Protein AF-A0A1X0RIR2-F1 (afdb_monomer)

Organism: NCBI:txid86635

Mean predicted aligned error: 17.3 Å

Structure (mmCIF, N/CA/C/O backbone):
data_AF-A0A1X0RIR2-F1
#
_entry.id   AF-A0A1X0RIR2-F1
#
loop_
_atom_site.group_PDB
_atom_site.id
_atom_site.type_symbol
_atom_site.label_atom_id
_atom_site.label_alt_id
_atom_site.label_comp_id
_atom_site.label_asym_id
_atom_site.label_entity_id
_atom_site.label_seq_id
_atom_site.pdbx_PDB_ins_code
_atom_site.Cartn_x
_atom_site.Cartn_y
_atom_site.Cartn_z
_atom_site.occupancy
_atom_site.B_iso_or_equiv
_atom_site.auth_seq_id
_atom_site.auth_comp_id
_atom_site.auth_asym_id
_atom_site.auth_atom_id
_atom_site.pdbx_PDB_model_num
ATOM 1 N N . MET A 1 1 ? -48.135 28.903 -38.550 1.00 43.28 1 MET A N 1
ATOM 2 C CA . MET A 1 1 ? -47.405 27.807 -39.222 1.00 43.28 1 MET A CA 1
ATOM 3 C C . MET A 1 1 ? -46.159 27.513 -38.396 1.00 43.28 1 MET A C 1
ATOM 5 O O . MET A 1 1 ? -45.192 28.245 -38.473 1.00 43.28 1 MET A O 1
ATOM 9 N N . SER A 1 2 ? -46.306 26.787 -37.288 1.00 45.97 2 SER A N 1
ATOM 10 C CA . SER A 1 2 ? -46.373 25.315 -37.183 1.00 45.97 2 SER A CA 1
ATOM 11 C C . SER A 1 2 ? -44.983 24.673 -37.174 1.00 45.97 2 SER A C 1
ATOM 13 O O . SER A 1 2 ? -44.488 24.213 -38.194 1.00 45.97 2 SER A O 1
ATOM 15 N N . ASN A 1 3 ? -44.392 24.670 -35.974 1.00 43.69 3 ASN A N 1
ATOM 16 C CA . ASN A 1 3 ? -43.615 23.586 -35.364 1.00 43.69 3 ASN A CA 1
ATOM 17 C C . ASN A 1 3 ? -43.208 22.433 -36.301 1.00 43.69 3 ASN A C 1
ATOM 19 O O . ASN A 1 3 ? -43.816 21.369 -36.269 1.00 43.69 3 ASN A O 1
ATOM 23 N N . LEU A 1 4 ? -42.152 22.625 -37.084 1.00 51.16 4 LEU A N 1
ATOM 24 C CA . LEU A 1 4 ? -41.477 21.577 -37.850 1.00 51.16 4 LEU A CA 1
ATOM 25 C C . LEU A 1 4 ? -40.032 22.067 -38.018 1.00 51.16 4 LEU A C 1
ATOM 27 O O . LEU A 1 4 ? -39.709 22.796 -38.942 1.00 51.16 4 LEU A O 1
ATOM 31 N N . THR A 1 5 ? -39.182 21.971 -37.001 1.00 48.22 5 THR A N 1
ATOM 32 C CA . THR A 1 5 ? -38.174 20.901 -36.954 1.00 48.22 5 THR A CA 1
ATOM 33 C C . THR A 1 5 ? -37.739 20.699 -35.495 1.00 48.22 5 THR A C 1
ATOM 35 O O . THR A 1 5 ? -36.584 20.836 -35.116 1.00 48.22 5 THR A O 1
ATOM 38 N N . LYS A 1 6 ? -38.715 20.390 -34.630 1.00 51.78 6 LYS A N 1
ATOM 39 C CA . LYS A 1 6 ? -38.492 19.597 -33.412 1.00 51.78 6 LYS A CA 1
ATOM 40 C C . LYS A 1 6 ? -38.624 18.130 -33.797 1.00 51.78 6 LYS A C 1
ATOM 42 O O . LYS A 1 6 ? -39.680 17.540 -33.600 1.00 51.78 6 LYS A O 1
ATOM 47 N N . ARG A 1 7 ? -37.601 17.579 -34.443 1.00 51.28 7 ARG A N 1
ATOM 48 C CA . ARG A 1 7 ? -37.426 16.147 -34.723 1.00 51.28 7 ARG A CA 1
ATOM 49 C C . ARG A 1 7 ? -36.125 15.996 -35.491 1.00 51.28 7 ARG A C 1
ATOM 51 O O . ARG A 1 7 ? -35.894 16.795 -36.384 1.00 51.28 7 ARG A O 1
ATOM 58 N N . ILE A 1 8 ? -35.363 14.946 -35.176 1.00 48.59 8 ILE A N 1
ATOM 59 C CA . ILE A 1 8 ? -33.993 14.676 -35.648 1.00 48.59 8 ILE A CA 1
ATOM 60 C C . ILE A 1 8 ? -33.020 15.497 -34.777 1.00 48.59 8 ILE A C 1
ATOM 62 O O . ILE A 1 8 ? -32.788 16.663 -35.032 1.00 48.59 8 ILE A O 1
ATOM 66 N N . ILE A 1 9 ? -32.517 15.040 -33.628 1.00 44.97 9 ILE A N 1
ATOM 67 C CA . ILE A 1 9 ? -31.778 13.801 -33.374 1.00 44.97 9 ILE A CA 1
ATOM 68 C C . ILE A 1 9 ? -32.153 13.313 -31.961 1.00 44.97 9 ILE A C 1
ATOM 70 O O . ILE A 1 9 ? -31.561 13.694 -30.958 1.00 44.97 9 ILE A O 1
ATOM 74 N N . SER A 1 10 ? -33.178 12.466 -31.875 1.00 49.06 10 SER A N 1
ATOM 75 C CA . SER A 1 10 ? -33.371 11.551 -30.749 1.00 49.06 10 SER A CA 1
ATOM 76 C C . SER A 1 10 ? -32.871 10.179 -31.194 1.00 49.06 10 SER A C 1
ATOM 78 O O . SER A 1 10 ? -33.656 9.279 -31.489 1.00 49.06 10 SER A O 1
ATOM 80 N N . SER A 1 11 ? -31.557 10.025 -31.313 1.00 46.47 11 SER A N 1
ATOM 81 C CA . SER A 1 11 ? -30.937 8.725 -31.550 1.00 46.47 11 SER A CA 1
ATOM 82 C C . SER A 1 11 ? -30.136 8.333 -30.318 1.00 46.47 11 SER A C 1
ATOM 84 O O . SER A 1 11 ? -28.945 8.591 -30.218 1.00 46.47 11 SER A O 1
ATOM 86 N N . GLN A 1 12 ? -30.852 7.730 -29.368 1.00 46.06 12 GLN A N 1
ATOM 87 C CA . GLN A 1 12 ? -30.409 6.504 -28.710 1.00 46.06 12 GLN A CA 1
ATOM 88 C C . GLN A 1 12 ? -28.947 6.528 -28.233 1.00 46.06 12 GLN A C 1
ATOM 90 O O . GLN A 1 12 ? -28.094 5.839 -28.791 1.00 46.06 12 GLN A O 1
ATOM 95 N N . ILE A 1 13 ? -28.673 7.238 -27.134 1.00 38.69 13 ILE A N 1
ATOM 96 C CA . ILE A 1 13 ? -27.584 6.822 -26.244 1.00 38.69 13 ILE A CA 1
ATOM 97 C C . ILE A 1 13 ? -28.027 5.467 -25.692 1.00 38.69 13 ILE A C 1
ATOM 99 O O . ILE A 1 13 ? -28.752 5.381 -24.698 1.00 38.69 13 ILE A O 1
ATOM 103 N N . LYS A 1 14 ? -27.660 4.396 -26.401 1.00 38.72 14 LYS A N 1
ATOM 104 C CA . LYS A 1 14 ? -27.695 3.046 -25.860 1.00 38.72 14 LYS A CA 1
ATOM 105 C C . LYS A 1 14 ? -26.784 3.089 -24.643 1.00 38.72 14 LYS A C 1
ATOM 107 O O . LYS A 1 14 ? -25.566 3.120 -24.777 1.00 38.72 14 LYS A O 1
ATOM 112 N N . ARG A 1 15 ? -27.382 3.149 -23.453 1.00 36.16 15 ARG A N 1
ATOM 113 C CA . ARG A 1 15 ? -26.698 2.748 -22.229 1.00 36.16 15 ARG A CA 1
ATOM 114 C C . ARG A 1 15 ? -26.225 1.327 -22.490 1.00 36.16 15 ARG A C 1
ATOM 116 O O . ARG A 1 15 ? -27.045 0.418 -22.588 1.00 36.16 15 ARG A O 1
ATOM 123 N N . THR A 1 16 ? -24.928 1.162 -22.696 1.00 35.91 16 THR A N 1
ATOM 124 C CA . THR A 1 16 ? -24.300 -0.148 -22.766 1.00 35.91 16 THR A CA 1
ATOM 125 C C . THR A 1 16 ? -24.423 -0.738 -21.374 1.00 35.91 16 THR A C 1
ATOM 127 O O . THR A 1 16 ? -23.650 -0.434 -20.470 1.00 35.91 16 THR A O 1
ATOM 130 N N . SER A 1 17 ? -25.490 -1.501 -21.170 1.00 39.66 17 SER A N 1
ATOM 131 C CA . SER A 1 17 ? -25.662 -2.357 -20.014 1.00 39.66 17 SER A CA 1
ATOM 132 C C . SER A 1 17 ? -24.493 -3.331 -20.034 1.00 39.66 17 SER A C 1
ATOM 134 O O . SER A 1 17 ? -24.449 -4.220 -20.887 1.00 39.66 17 SER A O 1
ATOM 136 N N . TYR A 1 18 ? -23.535 -3.170 -19.124 1.00 41.94 18 TYR A N 1
ATOM 137 C CA . TYR A 1 18 ? -22.626 -4.259 -18.800 1.00 41.94 18 TYR A CA 1
ATOM 138 C C . TYR A 1 18 ? -23.491 -5.378 -18.232 1.00 41.94 18 TYR A C 1
ATOM 140 O O . TYR A 1 18 ? -23.898 -5.369 -17.072 1.00 41.94 18 TYR A O 1
ATOM 148 N N . THR A 1 19 ? -23.872 -6.292 -19.115 1.00 41.28 19 THR A N 1
ATOM 149 C CA . THR A 1 19 ? -24.591 -7.500 -18.754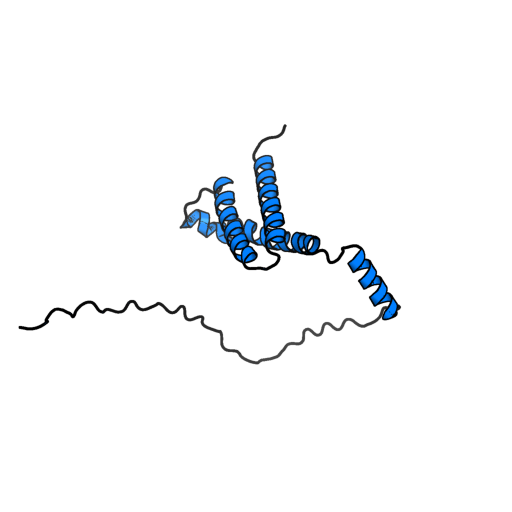 1.00 41.28 19 THR A CA 1
ATOM 150 C C . THR A 1 19 ? -23.556 -8.371 -18.068 1.00 41.28 19 THR A C 1
ATOM 152 O O . THR A 1 19 ? -22.740 -9.008 -18.728 1.00 41.28 19 THR A O 1
ATOM 155 N N . PHE A 1 20 ? -23.532 -8.324 -16.737 1.00 50.09 20 PHE A N 1
ATOM 156 C CA . PHE A 1 20 ? -22.827 -9.303 -15.925 1.00 50.09 20 PHE A CA 1
ATOM 157 C C . PHE A 1 20 ? -23.448 -10.664 -16.241 1.00 50.09 20 PHE A C 1
ATOM 159 O O . PHE A 1 20 ? -24.536 -10.997 -15.768 1.00 50.09 20 PHE A O 1
ATOM 166 N N . LEU A 1 21 ? -22.798 -11.409 -17.133 1.00 52.19 21 LEU A N 1
ATOM 167 C CA . LEU A 1 21 ? -23.133 -12.792 -17.414 1.00 52.19 21 LEU A CA 1
ATOM 168 C C . LEU A 1 21 ? -22.863 -13.575 -16.129 1.00 52.19 21 LEU A C 1
ATOM 170 O O . LEU A 1 21 ? -21.723 -13.918 -15.831 1.00 52.19 21 LEU A O 1
ATOM 174 N N . GLN A 1 22 ? -23.910 -13.832 -15.348 1.00 54.75 22 GLN A N 1
ATOM 175 C CA . GLN A 1 22 ? -23.851 -14.856 -14.315 1.00 54.75 22 GLN A CA 1
ATOM 176 C C . GLN A 1 22 ? -23.695 -16.211 -15.018 1.00 54.75 22 GLN A C 1
ATOM 178 O O . GLN A 1 22 ? -24.574 -16.572 -15.811 1.00 54.75 22 GLN A O 1
ATOM 183 N N . PRO A 1 23 ? -22.633 -16.994 -14.762 1.00 49.25 23 PRO A N 1
ATOM 184 C CA . PRO A 1 23 ? -22.647 -18.388 -15.157 1.00 49.25 23 PRO A CA 1
ATOM 185 C C . PRO A 1 23 ? -23.735 -19.109 -14.353 1.00 49.25 23 PRO A C 1
ATOM 187 O O . PRO A 1 23 ? -23.761 -19.110 -13.123 1.00 49.25 23 PRO A O 1
ATOM 190 N N . ARG A 1 24 ? -24.671 -19.685 -15.107 1.00 42.44 24 ARG A N 1
ATOM 191 C CA . ARG A 1 24 ? -25.767 -20.543 -14.664 1.00 42.44 24 ARG A CA 1
ATOM 192 C C . ARG A 1 24 ? -25.244 -21.645 -13.736 1.00 42.44 24 ARG A C 1
ATOM 194 O O . ARG A 1 24 ? -24.383 -22.432 -14.114 1.00 42.44 24 ARG A O 1
ATOM 201 N N . ILE A 1 25 ? -25.837 -21.703 -12.547 1.00 54.09 25 ILE A N 1
ATOM 202 C CA . ILE A 1 25 ? -25.687 -22.761 -11.548 1.00 54.09 25 ILE A CA 1
ATOM 203 C C . ILE A 1 25 ? -26.016 -24.116 -12.193 1.00 54.09 25 ILE A C 1
ATOM 205 O O . ILE A 1 25 ? -27.123 -24.312 -12.698 1.00 54.09 25 ILE A O 1
ATOM 209 N N . VAL A 1 26 ? -25.066 -25.051 -12.139 1.00 58.78 26 VAL A N 1
ATOM 210 C CA . VAL A 1 26 ? -25.302 -26.488 -12.334 1.00 58.78 26 VAL A CA 1
ATOM 211 C C . VAL A 1 26 ? -25.053 -27.155 -10.976 1.00 58.78 26 VAL A C 1
ATOM 213 O O . VAL A 1 26 ? -23.948 -27.026 -10.447 1.00 58.78 26 VAL A O 1
ATOM 216 N N . PRO A 1 27 ? -26.042 -27.831 -10.364 1.00 54.72 27 PRO A N 1
ATOM 217 C CA . PRO A 1 27 ? -25.837 -28.550 -9.120 1.00 54.72 27 PRO A CA 1
ATOM 218 C C . PRO A 1 27 ? -25.288 -29.932 -9.471 1.00 54.72 27 PRO A C 1
ATOM 220 O O . PRO A 1 27 ? -26.025 -30.816 -9.895 1.00 54.72 27 PRO A O 1
ATOM 223 N N . ALA A 1 28 ? -23.982 -30.124 -9.333 1.00 49.62 28 ALA A N 1
ATOM 224 C CA . ALA A 1 28 ? -23.387 -31.444 -9.465 1.00 49.62 28 ALA A CA 1
ATOM 225 C C . ALA A 1 28 ? -22.264 -31.594 -8.447 1.00 49.62 28 ALA A C 1
ATOM 227 O O . ALA A 1 28 ? -21.158 -31.089 -8.617 1.00 49.62 28 ALA A O 1
ATOM 228 N N . THR A 1 29 ? -22.610 -32.311 -7.380 1.00 51.69 29 THR A N 1
ATOM 229 C CA . THR A 1 29 ? -21.712 -32.894 -6.386 1.00 51.69 29 THR A CA 1
ATOM 230 C C . THR A 1 29 ? -20.836 -31.886 -5.653 1.00 51.69 29 THR A C 1
ATOM 232 O O . THR A 1 29 ? -19.701 -31.604 -6.027 1.00 51.69 29 THR A O 1
ATOM 235 N N . LEU A 1 30 ? -21.368 -31.431 -4.517 1.00 50.12 30 LEU A N 1
ATOM 236 C CA . LEU A 1 30 ? -20.594 -31.144 -3.317 1.00 50.12 30 LEU A CA 1
ATOM 237 C C . LEU A 1 30 ? -19.655 -32.338 -3.072 1.00 50.12 30 LEU A C 1
ATOM 239 O O . LEU A 1 30 ? -20.011 -33.297 -2.388 1.00 50.12 30 LEU A O 1
ATOM 243 N N . ARG A 1 31 ? -18.475 -32.324 -3.696 1.00 43.91 31 ARG A N 1
ATOM 244 C CA . ARG A 1 31 ? -17.386 -33.232 -3.361 1.00 43.91 31 ARG A CA 1
ATOM 245 C C . ARG A 1 31 ? -16.866 -32.726 -2.027 1.00 43.91 31 ARG A C 1
ATOM 247 O O . ARG A 1 31 ? -15.987 -31.872 -1.970 1.00 43.91 31 ARG A O 1
ATOM 254 N N . LEU A 1 32 ? -17.543 -33.183 -0.975 1.00 42.81 32 LEU A N 1
ATOM 255 C CA . LEU A 1 32 ? -17.103 -33.114 0.405 1.00 42.81 32 LEU A CA 1
ATOM 256 C C . LEU A 1 32 ? -15.598 -33.364 0.413 1.00 42.81 32 LEU A C 1
ATOM 258 O O . LEU A 1 32 ? -15.134 -34.457 0.092 1.00 42.81 32 LEU A O 1
ATOM 262 N N . TYR A 1 33 ? -14.838 -32.323 0.733 1.00 35.19 33 TYR A N 1
ATOM 263 C CA . TYR A 1 33 ? -13.461 -32.466 1.162 1.00 35.19 33 TYR A CA 1
ATOM 264 C C . TYR A 1 33 ? -13.531 -33.012 2.589 1.00 35.19 33 TYR A C 1
ATOM 266 O O . TYR A 1 33 ? -13.373 -32.296 3.573 1.00 35.19 33 TYR A O 1
ATOM 274 N N . SER A 1 34 ? -13.890 -34.289 2.694 1.00 45.81 34 SER A N 1
ATOM 275 C CA . SER A 1 34 ? -13.687 -35.105 3.877 1.00 45.81 34 SER A CA 1
ATOM 276 C C . SER A 1 34 ? -12.189 -35.365 3.986 1.00 45.81 34 SER A C 1
ATOM 278 O O . SER A 1 34 ? -11.675 -36.388 3.549 1.00 45.81 34 SER A O 1
ATOM 280 N N . THR A 1 35 ? -11.468 -34.403 4.555 1.00 40.47 35 THR A N 1
ATOM 281 C CA . THR A 1 35 ? -10.286 -34.731 5.347 1.00 40.47 35 THR A CA 1
ATOM 282 C C . THR A 1 35 ? -10.779 -35.093 6.734 1.00 40.47 35 THR A C 1
ATOM 284 O O . THR A 1 35 ? -10.911 -34.233 7.605 1.00 40.47 35 THR A O 1
ATOM 287 N N . GLU A 1 36 ? -11.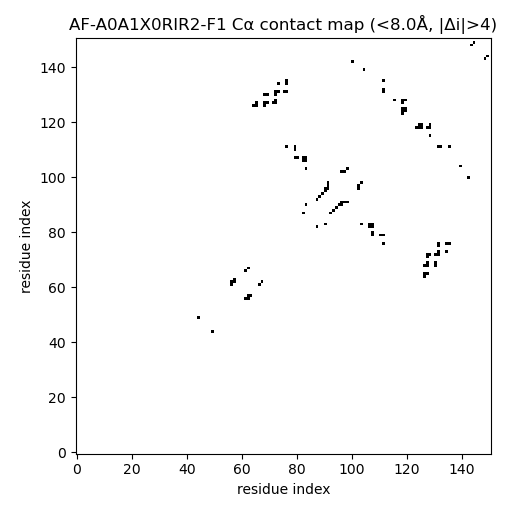085 -36.373 6.916 1.00 47.97 36 GLU A N 1
ATOM 288 C CA . GLU A 1 36 ? -11.029 -36.990 8.232 1.00 47.97 36 GLU A CA 1
ATOM 289 C C . GLU A 1 36 ? -9.589 -36.833 8.736 1.00 47.97 36 GLU A C 1
ATOM 291 O O . GLU A 1 36 ? -8.646 -37.416 8.201 1.00 47.97 36 GLU A O 1
ATOM 296 N N . LYS A 1 37 ? -9.404 -35.970 9.733 1.00 34.12 37 LYS A N 1
ATOM 297 C CA . LYS A 1 37 ? -8.340 -36.141 10.714 1.00 34.12 37 LYS A CA 1
ATOM 298 C C . LYS A 1 37 ? -9.011 -36.265 12.064 1.00 34.12 37 LYS A C 1
ATOM 300 O O . LYS A 1 37 ? -9.726 -35.366 12.503 1.00 34.12 37 LYS A O 1
ATOM 305 N N . GLU A 1 38 ? -8.812 -37.444 12.625 1.00 38.59 38 GLU A N 1
ATOM 306 C CA . GLU A 1 38 ? -9.315 -37.922 13.895 1.00 38.59 38 GLU A CA 1
ATOM 307 C C . GLU A 1 38 ? -9.057 -36.943 15.042 1.00 38.59 38 GLU A C 1
ATOM 309 O O . GLU A 1 38 ? -8.075 -36.198 15.088 1.00 38.59 38 GLU A O 1
ATOM 314 N N . GLN A 1 39 ? -10.009 -36.982 15.964 1.00 38.19 39 GLN A N 1
ATOM 315 C CA . GLN A 1 39 ? -10.018 -36.333 17.260 1.00 38.19 39 GLN A CA 1
ATOM 316 C C . GLN A 1 39 ? -8.816 -36.789 18.103 1.00 38.19 39 GLN A C 1
ATOM 318 O O . GLN A 1 39 ? -8.452 -37.960 18.084 1.00 38.19 39 GLN A O 1
ATOM 323 N N . ASP A 1 40 ? -8.269 -35.878 18.910 1.00 35.75 40 ASP A N 1
ATOM 324 C CA . ASP A 1 40 ? -8.417 -35.914 20.377 1.00 35.75 40 ASP A CA 1
ATOM 325 C C . ASP A 1 40 ? -7.181 -35.338 21.095 1.00 35.75 40 ASP A C 1
ATOM 327 O O . ASP A 1 40 ? -6.136 -35.977 21.187 1.00 35.75 40 ASP A O 1
ATOM 331 N N . GLN A 1 41 ? -7.317 -34.122 21.638 1.00 37.47 41 GLN A N 1
ATOM 332 C CA . GLN A 1 41 ? -6.555 -33.650 22.801 1.00 37.47 41 GLN A CA 1
ATOM 333 C C . GLN A 1 41 ? -7.456 -32.743 23.661 1.00 37.47 41 GLN A C 1
ATOM 335 O O . GLN A 1 41 ? -7.396 -31.519 23.597 1.00 37.47 41 GLN 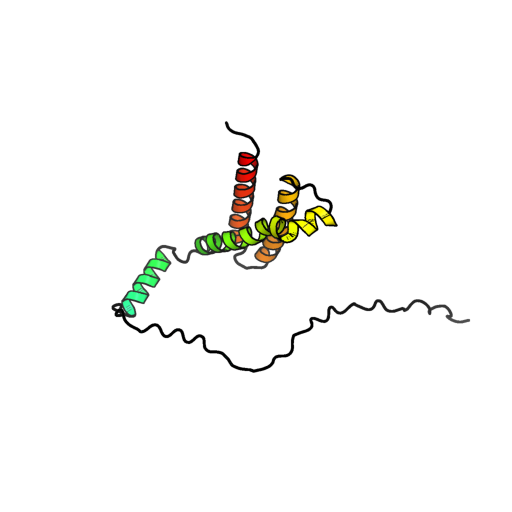A O 1
ATOM 340 N N . GLN A 1 42 ? -8.336 -33.386 24.434 1.00 39.31 42 GLN A N 1
ATOM 341 C CA . GLN A 1 42 ? -8.837 -32.990 25.762 1.00 39.31 42 GLN A CA 1
ATOM 342 C C . GLN A 1 42 ? -9.020 -31.484 26.052 1.00 39.31 42 GLN A C 1
ATOM 344 O O . GLN A 1 42 ? -8.141 -30.775 26.547 1.00 39.31 42 GLN A O 1
ATOM 349 N N . GLU A 1 43 ? -10.258 -31.027 25.879 1.00 61.28 43 GLU A N 1
ATOM 350 C CA . GLU A 1 43 ? -10.745 -29.700 26.249 1.00 61.28 43 GLU A CA 1
ATOM 351 C C . GLU A 1 43 ? -10.881 -29.543 27.784 1.00 61.28 43 GLU A C 1
ATOM 353 O O . GLU A 1 43 ? -11.958 -29.663 28.363 1.00 61.28 43 GLU A O 1
ATOM 358 N N . LYS A 1 44 ? -9.773 -29.255 28.480 1.00 49.22 44 LYS A N 1
ATOM 359 C CA . LYS A 1 44 ? -9.732 -29.035 29.943 1.00 49.22 44 LYS A CA 1
ATOM 360 C C . LYS A 1 44 ? -9.901 -27.560 30.335 1.00 49.22 44 LYS A C 1
ATOM 362 O O . LYS A 1 44 ? -9.129 -27.034 31.133 1.00 49.22 44 LYS A O 1
ATOM 367 N N . TYR A 1 45 ? -10.901 -26.864 29.794 1.00 56.97 45 TYR A N 1
ATOM 368 C CA . TYR A 1 45 ? -11.207 -25.496 30.236 1.00 56.97 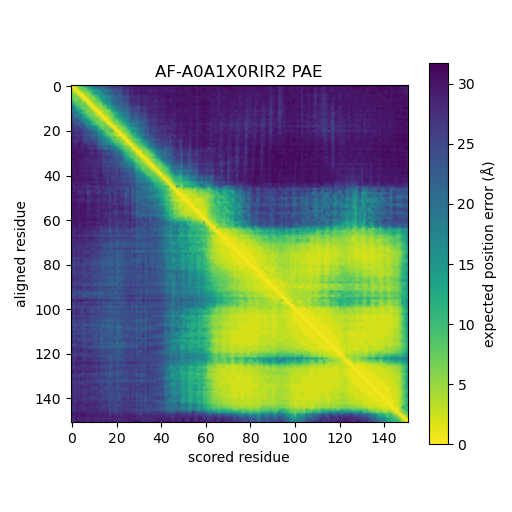45 TYR A CA 1
ATOM 369 C C . TYR A 1 45 ? -12.704 -25.265 30.418 1.00 56.97 45 TYR A C 1
ATOM 371 O O . TYR A 1 45 ? -13.478 -25.238 29.463 1.00 56.97 45 TYR A O 1
ATOM 379 N N . SER A 1 46 ? -13.076 -25.044 31.682 1.00 64.88 46 SER A N 1
ATOM 380 C CA . SER A 1 46 ? -14.433 -24.723 32.120 1.00 64.88 46 SER A CA 1
ATOM 381 C C . SER A 1 46 ? -14.986 -23.494 31.377 1.00 64.88 46 SER A C 1
ATOM 383 O O . SER A 1 46 ? -14.244 -22.525 31.154 1.00 64.88 46 SER A O 1
ATOM 385 N N . PRO A 1 47 ? -16.290 -23.477 31.028 1.00 69.00 47 PRO A N 1
ATOM 386 C CA . PRO A 1 47 ? -16.940 -22.331 30.385 1.00 69.00 47 PRO A CA 1
ATOM 387 C C . PRO A 1 47 ? -16.766 -21.033 31.187 1.00 69.00 47 PRO A C 1
ATOM 389 O O . PRO A 1 47 ? -16.739 -19.942 30.615 1.00 69.00 47 PRO A O 1
ATOM 392 N N . THR A 1 48 ? -16.588 -21.135 32.504 1.00 71.81 48 THR A N 1
ATOM 393 C CA . THR A 1 48 ? -16.349 -19.998 33.398 1.00 71.81 48 THR A CA 1
ATOM 394 C C . THR A 1 48 ? -14.932 -19.447 33.246 1.00 71.81 48 THR A C 1
ATOM 396 O O . THR A 1 48 ? -14.751 -18.236 33.144 1.00 71.81 48 THR A O 1
ATOM 399 N N . THR A 1 49 ? -13.927 -20.320 33.131 1.00 75.12 49 THR A N 1
ATOM 400 C CA . THR A 1 49 ? -12.532 -19.920 32.891 1.00 75.12 49 THR A CA 1
ATOM 401 C C . THR A 1 49 ? -12.384 -19.254 31.527 1.00 75.12 49 THR A C 1
ATOM 403 O O . THR A 1 49 ? -11.734 -18.216 31.431 1.00 75.12 49 THR A O 1
ATOM 406 N N . LYS A 1 50 ? -13.063 -19.764 30.488 1.00 73.62 50 LYS A N 1
ATOM 407 C CA . LYS A 1 50 ? -13.094 -19.119 29.163 1.00 73.62 50 LYS A CA 1
ATOM 408 C C . LYS A 1 50 ? -13.646 -17.692 29.238 1.00 73.62 50 LYS A C 1
ATOM 410 O O . LYS A 1 50 ? -13.065 -16.800 28.631 1.00 73.62 50 LYS A O 1
ATOM 415 N N . LYS A 1 51 ? -14.710 -17.448 30.016 1.00 79.75 51 LYS A N 1
ATOM 416 C CA . LYS A 1 51 ? -15.288 -16.103 30.217 1.00 79.75 51 LYS A CA 1
ATOM 417 C C . LYS A 1 51 ? -14.359 -15.164 30.984 1.00 79.75 51 LYS A C 1
ATOM 419 O O . LYS A 1 51 ? -14.265 -13.996 30.619 1.00 79.75 51 LYS A O 1
ATOM 424 N N . ILE A 1 52 ? -13.658 -15.662 32.004 1.00 81.62 52 ILE A N 1
ATOM 425 C CA . ILE A 1 52 ? -12.682 -14.870 32.768 1.00 81.62 52 ILE A CA 1
ATOM 426 C C . ILE A 1 52 ? -11.492 -14.501 31.882 1.00 81.62 52 ILE A C 1
ATOM 428 O O . ILE A 1 52 ? -11.106 -13.339 31.843 1.00 81.62 52 ILE A O 1
ATOM 432 N N . VAL A 1 53 ? -10.959 -15.454 31.115 1.00 77.31 53 VAL A N 1
ATOM 433 C CA . VAL A 1 53 ? -9.856 -15.205 30.177 1.00 77.31 53 VAL A CA 1
ATOM 434 C C . VAL A 1 53 ? -10.286 -14.243 29.071 1.00 77.31 53 VAL A C 1
ATOM 436 O O . VAL A 1 53 ? -9.546 -13.313 28.774 1.00 77.31 53 VAL A O 1
ATOM 439 N N . TYR A 1 54 ? -11.493 -14.383 28.512 1.00 75.81 54 TYR A N 1
ATOM 440 C CA . TYR A 1 54 ? -12.029 -13.417 27.544 1.00 75.81 54 TYR A CA 1
ATOM 441 C C . TYR A 1 54 ? -12.231 -12.025 28.154 1.00 75.81 54 TYR A C 1
ATOM 443 O O . TYR A 1 54 ? -11.938 -11.020 27.510 1.00 75.81 54 TYR A O 1
ATOM 451 N N . GLY A 1 55 ? -12.723 -11.954 29.394 1.00 80.06 55 GLY A N 1
ATOM 452 C CA . GLY A 1 55 ? -12.900 -10.705 30.132 1.00 80.06 55 GLY A CA 1
ATOM 453 C C . GLY A 1 55 ? -11.569 -10.014 30.416 1.00 80.06 55 GLY A C 1
ATOM 454 O O . GLY A 1 55 ? -11.438 -8.817 30.175 1.00 80.06 55 GLY A O 1
ATOM 455 N N . LEU A 1 56 ? -10.560 -10.779 30.834 1.00 76.56 56 LEU A N 1
ATOM 456 C CA . LEU A 1 56 ? -9.206 -10.293 31.073 1.00 76.56 56 LEU A CA 1
ATOM 457 C C . LEU A 1 56 ? -8.519 -9.887 29.766 1.00 76.56 56 LEU A C 1
ATOM 459 O O . LEU A 1 56 ? -7.934 -8.816 29.705 1.00 76.56 56 LEU A O 1
ATOM 463 N N . ALA A 1 57 ? -8.653 -10.667 28.692 1.00 68.50 57 ALA A N 1
ATOM 464 C CA . ALA A 1 57 ? -8.134 -10.316 27.370 1.00 68.50 57 ALA A CA 1
ATOM 465 C C . ALA A 1 57 ? -8.780 -9.029 26.826 1.00 68.50 57 ALA A C 1
ATOM 467 O O . ALA A 1 57 ? -8.098 -8.187 26.240 1.00 68.50 57 ALA A O 1
ATOM 468 N N . LYS A 1 58 ? -10.084 -8.835 27.065 1.00 67.81 58 LYS A N 1
ATOM 469 C CA . LYS A 1 58 ? -10.801 -7.602 26.719 1.00 67.81 58 LYS A CA 1
ATOM 470 C C . LYS A 1 58 ? -10.332 -6.413 27.560 1.00 67.81 58 LYS A C 1
ATOM 472 O O . LYS A 1 58 ? -10.109 -5.345 26.998 1.00 67.81 58 LYS A O 1
ATOM 477 N N . ALA A 1 59 ? -10.144 -6.600 28.866 1.00 69.62 59 ALA A N 1
ATOM 478 C CA . ALA A 1 59 ? -9.621 -5.573 29.768 1.00 69.62 59 ALA A CA 1
ATOM 479 C C . ALA A 1 59 ? -8.160 -5.202 29.451 1.00 69.62 59 ALA A C 1
ATOM 481 O O . ALA A 1 59 ? -7.791 -4.037 29.532 1.00 69.62 59 ALA A O 1
ATOM 482 N N . MET A 1 60 ? -7.362 -6.174 29.003 1.00 72.31 60 MET A N 1
ATOM 483 C CA . MET A 1 60 ? -5.968 -6.013 28.569 1.00 72.31 60 MET A CA 1
ATOM 484 C C . MET A 1 60 ? -5.829 -5.471 27.134 1.00 72.31 60 MET A C 1
ATOM 486 O O . MET A 1 60 ? -4.718 -5.364 26.625 1.00 72.31 60 MET A O 1
ATOM 490 N N . GLY A 1 61 ? -6.931 -5.133 26.453 1.00 62.50 61 GLY A N 1
ATOM 491 C CA . GLY A 1 61 ? -6.886 -4.445 25.159 1.00 62.50 61 GLY A CA 1
ATOM 492 C C . GLY A 1 61 ? -6.616 -5.330 23.936 1.00 62.50 61 GLY A C 1
ATOM 493 O O . GLY A 1 61 ? -6.401 -4.796 22.849 1.00 62.50 61 GLY A O 1
ATOM 494 N N . TYR A 1 62 ? -6.695 -6.662 24.046 1.00 57.88 62 TYR A N 1
ATOM 495 C CA . TYR A 1 62 ? -6.489 -7.572 22.903 1.00 57.88 62 TYR A CA 1
ATOM 496 C C . TYR A 1 62 ? -7.561 -7.442 21.806 1.00 57.88 62 TYR A C 1
ATOM 498 O O . TYR A 1 62 ? -7.308 -7.794 20.659 1.00 57.88 62 TYR A O 1
ATOM 506 N N . TYR A 1 63 ? -8.735 -6.883 22.127 1.00 56.75 63 TYR A N 1
ATOM 507 C CA . TYR A 1 63 ? -9.765 -6.497 21.149 1.00 56.75 63 TYR A CA 1
ATOM 508 C C . TYR A 1 63 ? -9.780 -4.981 20.899 1.00 56.75 63 TYR A C 1
ATOM 510 O O . TYR A 1 63 ? -10.823 -4.380 20.625 1.00 56.75 63 TYR A O 1
ATOM 518 N N . SER A 1 64 ? -8.630 -4.324 21.059 1.00 65.00 64 SER A N 1
ATOM 519 C CA . SER A 1 64 ? -8.501 -2.920 20.697 1.00 65.00 64 SER A CA 1
ATOM 520 C C . SER A 1 64 ? -8.700 -2.779 19.191 1.00 65.00 64 SER A C 1
ATOM 522 O O . SER A 1 64 ? -8.041 -3.448 18.388 1.00 65.00 64 SER A O 1
ATOM 524 N N . LYS A 1 65 ? -9.606 -1.872 18.809 1.00 66.94 65 LYS A N 1
ATOM 525 C CA . LYS A 1 65 ? -9.885 -1.513 17.412 1.00 66.94 65 LYS A CA 1
ATOM 526 C C . LYS A 1 65 ? -8.599 -1.172 16.649 1.00 66.94 65 LYS A C 1
ATOM 528 O O . LYS A 1 65 ? -8.507 -1.469 15.466 1.00 66.94 65 LYS A O 1
ATOM 533 N N . THR A 1 66 ? -7.590 -0.644 17.343 1.00 67.62 66 THR A N 1
ATOM 534 C CA . THR A 1 66 ? -6.263 -0.333 16.801 1.00 67.62 66 THR A CA 1
ATOM 535 C C . THR A 1 66 ? -5.485 -1.579 16.376 1.00 67.62 66 THR A C 1
ATOM 537 O O . THR A 1 66 ? -4.940 -1.605 15.283 1.00 67.62 66 THR A O 1
ATOM 540 N N . SER A 1 67 ? -5.473 -2.654 17.175 1.00 70.94 67 SER A N 1
ATOM 541 C CA . SER A 1 67 ? -4.719 -3.874 16.828 1.00 70.94 67 SER A CA 1
ATOM 542 C C . SER A 1 67 ? -5.317 -4.596 15.617 1.00 70.94 67 SER A C 1
ATOM 544 O O . SER A 1 67 ? -4.596 -5.086 14.747 1.00 70.94 67 SER A O 1
ATOM 546 N N . THR A 1 68 ? -6.650 -4.605 15.525 1.00 78.88 68 THR A N 1
ATOM 547 C CA . THR A 1 68 ? -7.346 -5.132 14.342 1.00 78.88 68 THR A CA 1
ATOM 548 C C . THR A 1 68 ? -7.086 -4.248 13.124 1.00 78.88 68 THR A C 1
ATOM 550 O O . THR A 1 68 ? -6.807 -4.772 12.047 1.00 78.88 68 THR A O 1
ATOM 553 N N . ALA A 1 69 ? -7.091 -2.924 13.307 1.00 79.62 69 ALA A N 1
ATOM 554 C CA . ALA A 1 69 ? -6.789 -1.979 12.241 1.00 79.62 69 ALA A CA 1
ATOM 555 C C . ALA A 1 69 ? -5.374 -2.143 11.684 1.00 79.62 69 ALA A C 1
ATOM 557 O O . ALA A 1 69 ? -5.235 -2.161 10.470 1.00 79.62 69 ALA A O 1
ATOM 558 N N . ILE A 1 70 ? -4.366 -2.368 12.532 1.00 81.38 70 ILE A N 1
ATOM 559 C CA . ILE A 1 70 ? -2.978 -2.620 12.106 1.00 81.38 70 ILE A CA 1
ATOM 560 C C . ILE A 1 70 ? -2.875 -3.874 11.225 1.00 81.38 70 ILE A C 1
ATOM 562 O O . ILE A 1 70 ? -2.194 -3.882 10.201 1.00 81.38 70 ILE A O 1
ATOM 566 N N . ARG A 1 71 ? -3.541 -4.971 11.612 1.00 84.94 71 ARG A N 1
ATOM 567 C CA . ARG A 1 71 ? -3.493 -6.217 10.826 1.00 84.94 71 ARG A CA 1
ATOM 568 C C . ARG A 1 71 ? -4.216 -6.065 9.493 1.00 84.94 71 ARG A C 1
ATOM 570 O O . ARG A 1 71 ? -3.679 -6.458 8.463 1.00 84.94 71 ARG A O 1
ATOM 577 N N . ALA A 1 72 ? -5.411 -5.484 9.521 1.00 85.88 72 ALA A N 1
ATOM 578 C CA . ALA A 1 72 ? -6.217 -5.280 8.327 1.00 85.88 72 ALA A CA 1
ATOM 579 C C . ALA A 1 72 ? -5.563 -4.284 7.357 1.00 85.88 72 ALA A C 1
ATOM 581 O O . ALA A 1 72 ? -5.495 -4.562 6.162 1.00 85.88 72 ALA A O 1
ATOM 582 N N . SER A 1 73 ? -5.032 -3.160 7.855 1.00 85.69 73 SER A N 1
ATOM 583 C CA . SER A 1 73 ? -4.369 -2.143 7.028 1.00 85.69 73 SER A CA 1
ATOM 584 C C . SER A 1 73 ? -3.165 -2.716 6.289 1.00 85.69 73 SER A C 1
ATOM 586 O O . SER A 1 73 ? -2.950 -2.370 5.132 1.00 85.69 73 SER A O 1
ATOM 588 N N . ARG A 1 74 ? -2.425 -3.648 6.904 1.00 86.44 74 ARG A N 1
ATOM 589 C CA . ARG A 1 74 ? -1.292 -4.324 6.265 1.00 86.44 74 ARG A CA 1
ATOM 590 C C . ARG A 1 74 ? -1.717 -5.147 5.053 1.00 86.44 74 ARG A C 1
ATOM 592 O O . ARG A 1 74 ? -1.082 -5.041 4.008 1.00 86.44 74 ARG A O 1
ATOM 599 N N . THR A 1 75 ? -2.775 -5.945 5.182 1.00 90.31 75 THR A N 1
ATOM 600 C CA . THR A 1 75 ? -3.309 -6.734 4.063 1.00 90.31 75 THR A CA 1
ATOM 601 C C . THR A 1 75 ? -3.858 -5.822 2.969 1.00 90.31 75 THR A C 1
ATOM 603 O O . THR A 1 75 ? -3.526 -6.004 1.805 1.00 90.31 75 THR A O 1
ATOM 606 N N . LEU A 1 76 ? -4.624 -4.792 3.339 1.00 89.88 76 LEU A N 1
ATOM 607 C CA . LEU A 1 76 ? -5.191 -3.840 2.382 1.00 89.88 76 LEU A CA 1
ATOM 608 C C . LEU A 1 76 ? -4.110 -3.057 1.617 1.00 89.88 76 LEU A C 1
ATOM 610 O O . LEU A 1 76 ? -4.214 -2.869 0.406 1.00 89.88 76 LEU A O 1
ATOM 614 N N . TYR A 1 77 ? -3.063 -2.616 2.316 1.00 92.62 77 TYR A N 1
ATOM 615 C CA . TYR A 1 77 ? -1.935 -1.924 1.705 1.00 92.62 77 TYR A CA 1
ATOM 616 C C . TYR A 1 77 ? -1.145 -2.835 0.762 1.00 92.62 77 TYR A C 1
ATOM 618 O O . TYR A 1 77 ? -0.780 -2.400 -0.327 1.00 92.62 77 TYR A O 1
ATOM 626 N N . ALA A 1 78 ? -0.906 -4.092 1.152 1.00 90.81 78 ALA A N 1
ATOM 627 C CA . ALA A 1 78 ? -0.186 -5.051 0.317 1.00 90.81 78 ALA A CA 1
ATOM 628 C C . ALA A 1 78 ? -0.873 -5.233 -1.044 1.00 90.81 78 ALA A C 1
ATOM 630 O O . ALA A 1 78 ? -0.211 -5.164 -2.075 1.00 90.81 78 ALA A O 1
ATOM 631 N N . GLU A 1 79 ? -2.203 -5.357 -1.058 1.00 91.00 79 GLU A N 1
ATOM 632 C CA . GLU A 1 79 ? -2.965 -5.425 -2.308 1.00 91.00 79 GLU A CA 1
ATOM 633 C C . GLU A 1 79 ? -2.800 -4.166 -3.163 1.00 91.00 79 GLU A C 1
ATOM 635 O O . GLU A 1 79 ? -2.667 -4.276 -4.379 1.00 91.00 79 GLU A O 1
ATOM 640 N N . CYS A 1 80 ? -2.761 -2.978 -2.548 1.00 90.12 80 CYS A N 1
ATOM 641 C CA . CYS A 1 80 ? -2.557 -1.710 -3.257 1.00 90.12 80 CYS A CA 1
ATOM 642 C C . CYS A 1 80 ? -1.147 -1.602 -3.859 1.00 90.12 80 CYS A C 1
ATOM 644 O O . CYS A 1 80 ? -1.004 -1.206 -5.014 1.00 90.12 80 CYS A O 1
ATOM 646 N N . ALA A 1 81 ? -0.114 -1.968 -3.096 1.00 89.12 81 ALA A N 1
ATOM 647 C CA . ALA A 1 81 ? 1.279 -1.920 -3.541 1.00 89.12 81 ALA A CA 1
ATOM 648 C C . ALA A 1 81 ? 1.570 -2.939 -4.657 1.00 89.12 81 ALA A C 1
ATOM 650 O O . ALA A 1 81 ? 2.363 -2.660 -5.558 1.00 89.12 81 ALA A O 1
ATOM 651 N N . ASN A 1 82 ? 0.889 -4.089 -4.636 1.00 90.31 82 ASN A N 1
ATOM 652 C CA . ASN A 1 82 ? 1.016 -5.127 -5.657 1.00 90.31 82 ASN A CA 1
ATOM 653 C C . ASN A 1 82 ? 0.377 -4.740 -7.001 1.00 90.31 82 ASN A C 1
ATOM 655 O O . ASN A 1 82 ? 0.718 -5.346 -8.013 1.00 90.31 82 ASN A O 1
ATOM 659 N N . GLN A 1 83 ? -0.518 -3.742 -7.059 1.00 89.12 83 GLN A N 1
ATOM 660 C CA . GLN A 1 83 ? -1.236 -3.406 -8.301 1.00 89.12 83 GLN A CA 1
ATOM 661 C C . GLN A 1 83 ? -0.308 -3.013 -9.448 1.00 89.12 83 GLN A C 1
ATOM 663 O O . GLN A 1 83 ? -0.578 -3.374 -10.593 1.00 89.12 83 GLN A O 1
ATOM 668 N N . MET A 1 84 ? 0.784 -2.303 -9.143 1.00 86.50 84 MET A N 1
ATOM 669 C CA . MET A 1 84 ? 1.765 -1.908 -10.153 1.00 86.50 84 MET A CA 1
ATOM 670 C C . MET A 1 84 ? 2.483 -3.124 -10.750 1.00 86.50 84 MET A C 1
ATOM 672 O O . MET A 1 84 ? 2.664 -3.182 -11.960 1.00 86.50 84 MET A O 1
ATOM 676 N N . GLU A 1 85 ? 2.850 -4.107 -9.924 1.00 87.00 85 GLU A N 1
ATOM 677 C CA . GLU A 1 85 ? 3.548 -5.316 -10.382 1.00 87.00 85 GLU A CA 1
ATOM 678 C C . GLU A 1 85 ? 2.599 -6.277 -11.109 1.00 87.00 85 GLU A C 1
ATOM 680 O O . GLU A 1 85 ? 2.941 -6.819 -12.158 1.00 87.00 85 GLU A O 1
ATOM 685 N N . LEU A 1 86 ? 1.375 -6.450 -10.598 1.00 89.12 86 LEU A N 1
ATOM 686 C CA . LEU A 1 86 ? 0.364 -7.330 -11.192 1.00 89.12 86 LEU A CA 1
ATOM 687 C C . LEU A 1 86 ? -0.095 -6.845 -12.570 1.00 89.12 86 LEU A C 1
ATOM 689 O O . LEU A 1 86 ? -0.291 -7.653 -13.474 1.00 89.12 86 LEU A O 1
ATOM 693 N N . ASN A 1 87 ? -0.254 -5.531 -12.737 1.00 88.81 87 ASN A N 1
ATOM 694 C CA . ASN A 1 87 ? -0.727 -4.922 -13.981 1.00 88.81 87 ASN A CA 1
ATOM 695 C C . ASN A 1 87 ? 0.380 -4.128 -14.686 1.00 88.81 87 ASN A C 1
ATOM 697 O O . ASN A 1 87 ? 0.103 -3.151 -15.387 1.00 88.81 87 ASN A O 1
ATOM 701 N N . LYS A 1 88 ? 1.642 -4.541 -14.518 1.00 87.19 88 LYS A N 1
ATOM 702 C CA . LYS A 1 88 ? 2.806 -3.842 -15.074 1.00 87.19 88 LYS A CA 1
ATOM 703 C C . LYS A 1 88 ? 2.702 -3.645 -16.582 1.00 87.19 88 LYS A C 1
ATOM 705 O O . LYS A 1 88 ? 2.988 -2.561 -17.078 1.00 87.19 88 LYS A O 1
ATOM 710 N N . ASP A 1 89 ? 2.227 -4.662 -17.299 1.00 87.81 89 ASP A N 1
ATOM 711 C CA . ASP A 1 89 ? 2.010 -4.585 -18.744 1.00 87.81 89 ASP A CA 1
ATOM 712 C C . ASP A 1 89 ? 1.027 -3.473 -19.125 1.00 87.81 89 ASP A C 1
ATOM 714 O O . ASP A 1 89 ? 1.293 -2.722 -20.057 1.00 87.81 89 ASP A O 1
ATOM 718 N N . PHE A 1 90 ? -0.067 -3.311 -18.380 1.00 89.81 90 PHE A N 1
ATOM 719 C CA . PHE A 1 90 ? -1.043 -2.252 -18.629 1.00 89.81 90 PHE A CA 1
ATOM 720 C C . PHE A 1 90 ? -0.434 -0.868 -18.374 1.00 89.81 90 PHE A C 1
ATOM 722 O O . PHE A 1 90 ? -0.496 0.012 -19.231 1.00 89.81 90 PHE A O 1
ATOM 729 N N . TYR A 1 91 ? 0.215 -0.671 -17.227 1.00 87.81 91 TYR A N 1
ATOM 730 C CA . TYR A 1 91 ? 0.762 0.642 -16.884 1.00 87.81 91 TYR A CA 1
ATOM 731 C C . TYR A 1 91 ? 1.954 1.036 -17.767 1.00 87.81 91 TYR A C 1
ATOM 733 O O . TYR A 1 91 ? 2.038 2.180 -18.213 1.00 87.81 91 TYR A O 1
ATOM 741 N N . VAL A 1 92 ? 2.855 0.100 -18.067 1.00 87.00 92 VAL A N 1
ATOM 742 C CA . VAL A 1 92 ? 4.070 0.387 -18.840 1.00 87.00 92 VAL A CA 1
ATOM 743 C C . VAL A 1 92 ? 3.789 0.429 -20.344 1.00 87.00 92 VAL A C 1
ATOM 745 O O . VAL A 1 92 ? 4.293 1.325 -21.015 1.00 87.00 92 VAL A O 1
ATOM 748 N N . LYS A 1 93 ? 2.982 -0.492 -20.895 1.00 86.69 93 LYS A N 1
ATOM 749 C CA . LYS A 1 93 ? 2.744 -0.563 -22.351 1.00 86.69 93 LYS A CA 1
ATOM 750 C C . LYS A 1 93 ? 1.567 0.296 -22.806 1.00 86.69 93 LYS A C 1
ATOM 752 O O . LYS A 1 93 ? 1.715 1.041 -23.766 1.00 86.69 93 LYS A O 1
ATOM 757 N N . GLU A 1 94 ? 0.423 0.221 -22.125 1.00 89.75 94 GLU A N 1
ATOM 758 C CA . GLU A 1 94 ? -0.797 0.927 -22.557 1.00 89.75 94 GLU A CA 1
ATOM 759 C C . GLU A 1 94 ? -0.814 2.381 -22.079 1.00 89.75 94 GLU A C 1
ATOM 761 O O . GLU A 1 94 ? -1.161 3.289 -22.832 1.00 89.75 94 GLU A O 1
ATOM 766 N N . CYS A 1 95 ? -0.416 2.629 -20.827 1.00 86.31 95 CYS A N 1
ATOM 767 C CA . CYS A 1 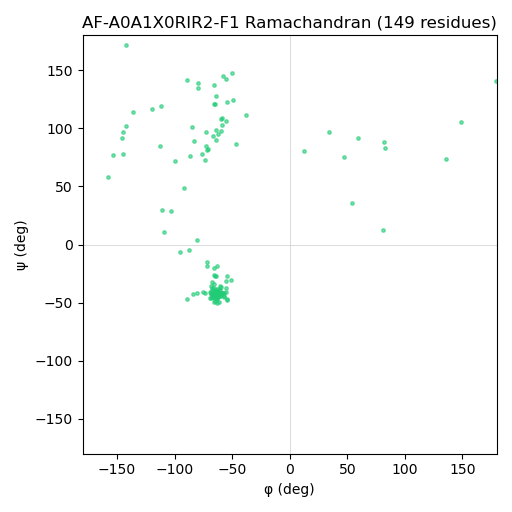95 ? -0.345 3.989 -20.284 1.00 86.31 95 CYS A CA 1
ATOM 768 C C . CYS A 1 95 ? 0.996 4.688 -20.560 1.00 86.31 95 CYS A C 1
ATOM 770 O O . CYS A 1 95 ? 1.127 5.870 -20.245 1.00 86.31 95 CYS A O 1
ATOM 772 N N . ASN A 1 96 ? 1.966 3.985 -21.159 1.00 85.88 96 ASN A N 1
ATOM 773 C CA . ASN A 1 96 ? 3.296 4.501 -21.494 1.00 85.88 96 ASN A CA 1
ATOM 774 C C . ASN A 1 96 ? 4.022 5.124 -20.281 1.00 85.88 96 ASN A C 1
ATOM 776 O O . ASN A 1 96 ? 4.714 6.138 -20.412 1.00 85.88 96 ASN A O 1
ATOM 780 N N . LEU A 1 97 ? 3.829 4.556 -19.080 1.00 87.38 97 LEU A N 1
ATOM 781 C CA . LEU A 1 97 ? 4.536 5.003 -17.879 1.00 87.38 97 LEU A CA 1
ATOM 782 C C . LEU A 1 97 ? 5.958 4.423 -17.855 1.00 87.38 97 LEU A C 1
ATOM 784 O O . LEU A 1 97 ? 6.134 3.221 -18.064 1.00 87.38 97 LEU A O 1
ATOM 788 N N . PRO A 1 98 ? 6.981 5.236 -17.536 1.00 86.44 98 PRO A N 1
ATOM 789 C CA . PRO A 1 98 ? 8.338 4.735 -17.364 1.00 86.44 98 PRO A CA 1
ATOM 790 C C . PRO A 1 98 ? 8.409 3.803 -16.148 1.00 86.44 98 PRO A C 1
ATOM 792 O O . PRO A 1 98 ? 7.864 4.120 -15.097 1.00 86.44 98 PRO A O 1
ATOM 795 N N . ASP A 1 99 ? 9.102 2.673 -16.259 1.00 85.94 99 ASP A N 1
ATOM 796 C CA . ASP A 1 99 ? 9.255 1.707 -15.163 1.00 85.94 99 ASP A CA 1
ATOM 797 C C . ASP A 1 99 ? 10.270 2.215 -14.124 1.00 85.94 99 ASP A C 1
ATOM 799 O O . ASP A 1 99 ? 11.448 1.864 -14.138 1.00 85.94 99 ASP A O 1
ATOM 803 N N . ASN A 1 100 ? 9.832 3.142 -13.273 1.00 88.44 100 ASN A N 1
ATOM 804 C CA . ASN A 1 100 ? 10.642 3.756 -12.227 1.00 88.44 100 ASN A CA 1
ATOM 805 C C . ASN A 1 100 ? 9.824 3.991 -10.944 1.00 88.44 100 ASN A C 1
ATOM 807 O O . ASN A 1 100 ? 8.597 3.856 -10.920 1.00 88.44 100 ASN A O 1
ATOM 811 N N . PHE A 1 101 ? 10.512 4.388 -9.868 1.00 87.19 101 PHE A N 1
ATOM 812 C CA . PHE A 1 101 ? 9.888 4.670 -8.572 1.00 87.19 101 PHE A CA 1
ATOM 813 C C . PHE A 1 101 ? 8.755 5.705 -8.656 1.00 87.19 101 PHE A C 1
ATOM 815 O O . PHE A 1 101 ? 7.743 5.560 -7.978 1.00 87.19 101 PHE A O 1
ATOM 822 N N . GLN A 1 102 ? 8.888 6.729 -9.503 1.00 88.25 102 GLN A N 1
ATOM 823 C CA . GLN A 1 102 ? 7.881 7.781 -9.649 1.00 88.25 102 GLN A CA 1
ATOM 824 C C . GLN A 1 102 ? 6.559 7.234 -10.210 1.00 88.25 102 GLN A C 1
ATOM 826 O O . GLN A 1 102 ? 5.482 7.598 -9.725 1.00 88.25 102 GLN A O 1
ATOM 831 N N . SER A 1 103 ? 6.627 6.341 -11.198 1.00 90.44 103 SER A N 1
ATOM 832 C CA . SER A 1 103 ? 5.450 5.658 -11.743 1.00 90.44 103 SER A CA 1
ATOM 833 C C . SER A 1 103 ? 4.808 4.741 -10.709 1.00 90.44 103 SER A C 1
ATOM 835 O O . SER A 1 103 ? 3.599 4.822 -10.489 1.00 90.44 103 SER A O 1
ATOM 837 N N . TRP A 1 104 ? 5.614 3.939 -10.005 1.00 90.56 104 TRP A N 1
ATOM 838 C CA . TRP A 1 104 ? 5.130 3.095 -8.910 1.00 90.56 104 TRP A CA 1
ATOM 839 C C . TRP A 1 104 ? 4.435 3.915 -7.810 1.00 90.56 104 TRP A C 1
ATOM 841 O O . TRP A 1 104 ? 3.337 3.558 -7.374 1.00 90.56 104 TRP A O 1
ATOM 851 N N . PHE A 1 105 ? 5.031 5.039 -7.399 1.00 91.44 105 PHE A N 1
ATOM 852 C CA . PHE A 1 1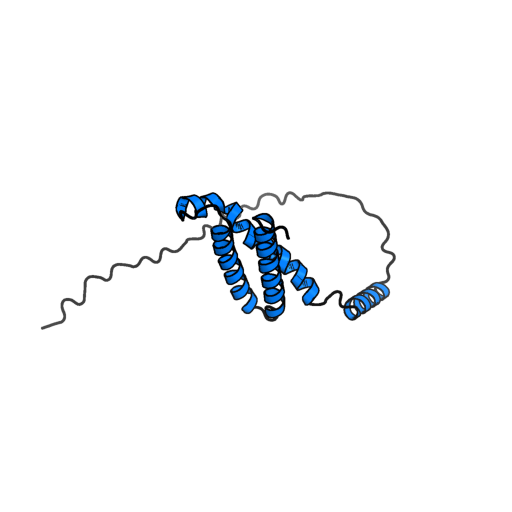05 ? 4.489 5.924 -6.366 1.00 91.44 105 PHE A CA 1
ATOM 853 C C . PHE A 1 105 ? 3.148 6.519 -6.797 1.00 91.44 105 PHE A C 1
ATOM 855 O O . PHE A 1 105 ? 2.185 6.478 -6.035 1.00 91.44 105 PHE A O 1
ATOM 862 N N . SER A 1 106 ? 3.054 6.998 -8.040 1.00 91.56 106 SER A N 1
ATOM 863 C CA . SER A 1 106 ? 1.829 7.597 -8.585 1.00 91.56 106 SER A CA 1
ATOM 864 C C . SER A 1 106 ? 0.677 6.589 -8.648 1.00 91.56 106 SER A C 1
ATOM 866 O O . SER A 1 106 ? -0.440 6.886 -8.217 1.00 91.56 106 SER A O 1
ATOM 868 N N . VAL A 1 107 ? 0.947 5.373 -9.136 1.00 92.06 107 VAL A N 1
ATOM 869 C CA . VAL A 1 107 ? -0.050 4.294 -9.211 1.00 92.06 107 VAL A CA 1
ATOM 870 C C . VAL A 1 107 ? -0.486 3.879 -7.807 1.00 92.06 107 VAL A C 1
ATOM 872 O O . VAL A 1 107 ? -1.684 3.828 -7.520 1.00 92.06 107 VAL A O 1
ATOM 875 N N . THR A 1 108 ? 0.460 3.636 -6.902 1.00 93.06 108 THR A N 1
ATOM 876 C CA . THR A 1 108 ? 0.165 3.207 -5.527 1.00 93.06 108 THR A CA 1
ATOM 877 C C . THR A 1 108 ? -0.605 4.281 -4.755 1.00 93.06 108 THR A C 1
ATOM 879 O O . THR A 1 108 ? -1.575 3.963 -4.068 1.00 93.06 108 THR A O 1
ATOM 882 N N . GLN A 1 109 ? -0.254 5.561 -4.917 1.00 93.75 109 GLN A N 1
ATOM 883 C CA . GLN A 1 109 ? -0.940 6.686 -4.276 1.00 93.75 109 GLN A CA 1
ATOM 884 C C . GLN A 1 109 ? -2.426 6.744 -4.655 1.00 93.75 109 GLN A C 1
ATOM 886 O O . GLN A 1 109 ? -3.268 6.975 -3.785 1.00 93.75 109 GLN A O 1
ATOM 891 N N . ILE A 1 110 ? -2.769 6.514 -5.926 1.00 94.75 110 ILE A N 1
ATOM 892 C CA . ILE A 1 110 ? -4.170 6.493 -6.370 1.00 94.75 110 ILE A CA 1
ATOM 893 C C . ILE A 1 110 ? -4.935 5.327 -5.734 1.00 94.75 110 ILE A C 1
ATOM 895 O O . ILE A 1 110 ? -6.049 5.527 -5.248 1.00 94.75 110 ILE A O 1
ATOM 899 N N . HIS A 1 111 ? -4.338 4.136 -5.655 1.00 93.38 111 HIS A N 1
ATOM 900 C CA . HIS A 1 111 ? -4.958 2.984 -4.989 1.00 93.38 111 HIS A CA 1
ATOM 901 C C . HIS A 1 111 ? -5.179 3.227 -3.495 1.00 93.38 111 HIS A C 1
ATOM 903 O O . HIS A 1 111 ? -6.281 3.007 -2.986 1.00 93.38 111 HIS A O 1
ATOM 909 N N . VAL A 1 112 ? -4.174 3.775 -2.809 1.00 93.38 112 VAL A N 1
ATOM 910 C CA . VAL A 1 112 ? -4.282 4.169 -1.400 1.00 93.38 112 VAL A CA 1
ATOM 911 C C . VAL A 1 112 ? -5.370 5.230 -1.219 1.00 93.38 112 VAL A C 1
ATOM 913 O O . VAL A 1 112 ? -6.173 5.129 -0.294 1.00 93.38 112 VAL A O 1
ATOM 916 N N . TRP A 1 113 ? -5.472 6.213 -2.117 1.00 93.88 113 TRP A N 1
ATOM 917 C CA . TRP A 1 113 ? -6.518 7.235 -2.056 1.00 93.88 113 TRP A CA 1
ATOM 918 C C . TRP A 1 113 ? -7.928 6.666 -2.239 1.00 93.88 113 TRP A C 1
ATOM 920 O O . TRP A 1 113 ? -8.817 6.993 -1.450 1.00 93.88 113 TRP A O 1
ATOM 930 N N . MET A 1 114 ? -8.135 5.774 -3.210 1.00 92.56 114 MET A N 1
ATOM 931 C CA . MET A 1 114 ? -9.425 5.099 -3.401 1.00 92.56 114 MET A CA 1
ATOM 932 C C . MET A 1 114 ? -9.822 4.289 -2.161 1.00 92.56 114 MET A C 1
ATOM 934 O O . MET A 1 114 ? -10.963 4.375 -1.700 1.00 92.56 114 MET A O 1
ATOM 938 N N . LEU A 1 115 ? -8.866 3.569 -1.570 1.00 91.69 115 LEU A N 1
ATOM 939 C CA . LEU A 1 115 ? -9.084 2.814 -0.340 1.00 91.69 115 LEU A CA 1
ATOM 940 C C . LEU A 1 115 ? -9.404 3.732 0.853 1.00 91.69 115 LEU A C 1
ATOM 942 O O . LEU A 1 115 ? -10.316 3.441 1.625 1.00 91.69 115 LEU A O 1
ATOM 946 N N . MET A 1 116 ? -8.723 4.876 0.985 1.00 90.56 116 MET A N 1
ATOM 947 C CA . MET A 1 116 ? -9.029 5.873 2.021 1.00 90.56 116 MET A CA 1
ATOM 948 C C . MET A 1 116 ? -10.451 6.425 1.895 1.00 90.56 116 MET A C 1
ATOM 950 O O . MET A 1 116 ? -11.135 6.602 2.905 1.00 90.56 116 MET A O 1
ATOM 954 N N . VAL A 1 117 ? -10.905 6.715 0.672 1.00 92.25 117 VAL A N 1
ATOM 955 C CA . VAL A 1 117 ? -12.272 7.197 0.422 1.00 92.25 117 VAL A CA 1
ATOM 956 C C . VAL A 1 117 ? -13.298 6.130 0.807 1.00 92.25 117 VAL A C 1
ATOM 958 O O . VAL A 1 117 ? -14.299 6.466 1.438 1.00 92.25 117 VAL A O 1
ATOM 961 N N . HIS A 1 118 ? -13.027 4.856 0.508 1.00 90.19 118 HIS A N 1
ATOM 962 C CA . HIS A 1 118 ? -13.882 3.738 0.909 1.00 90.19 118 HIS A CA 1
ATOM 963 C C . HIS A 1 118 ? -13.969 3.599 2.437 1.00 90.19 118 HIS A C 1
ATOM 965 O O . HIS A 1 118 ? -15.060 3.603 3.003 1.00 90.19 118 HIS A O 1
ATOM 971 N N . LEU A 1 119 ? -12.821 3.591 3.120 1.00 88.44 119 LEU A N 1
ATOM 972 C CA . LEU A 1 119 ? -12.747 3.475 4.579 1.00 88.44 119 LEU A CA 1
ATOM 973 C C . LEU A 1 119 ? -13.384 4.667 5.302 1.00 88.44 119 LEU A C 1
ATOM 975 O O . LEU A 1 119 ? -13.867 4.517 6.420 1.00 88.44 119 LEU A O 1
ATOM 979 N N . ARG A 1 120 ? -13.431 5.855 4.687 1.00 85.62 120 ARG A N 1
ATOM 980 C CA . ARG A 1 120 ? -14.084 7.038 5.276 1.00 85.62 120 ARG A CA 1
ATOM 981 C C . ARG A 1 120 ? -15.594 6.860 5.445 1.00 85.62 120 ARG A C 1
ATOM 983 O O . ARG A 1 120 ? -16.168 7.490 6.329 1.00 85.62 120 ARG A O 1
ATOM 990 N N . ALA A 1 121 ? -16.228 6.024 4.624 1.00 86.69 121 ALA A N 1
ATOM 991 C CA . ALA A 1 121 ? -17.637 5.683 4.790 1.00 86.69 121 ALA A CA 1
ATOM 992 C C . ALA A 1 121 ? -17.880 4.764 6.005 1.00 86.69 121 ALA A C 1
ATOM 994 O O . ALA A 1 121 ? -19.015 4.642 6.466 1.00 86.69 121 ALA A O 1
ATOM 995 N N . GLU A 1 122 ? -16.833 4.142 6.556 1.00 83.12 122 GLU A N 1
ATOM 996 C CA . GLU A 1 122 ? -16.931 3.258 7.713 1.00 83.12 122 GLU A CA 1
ATOM 997 C C . GLU A 1 122 ? -16.781 4.013 9.042 1.00 83.12 122 GLU A C 1
ATOM 999 O O . GLU A 1 122 ? -15.923 4.880 9.216 1.00 83.12 122 GLU A O 1
ATOM 1004 N N . GLY A 1 123 ? -17.563 3.621 10.054 1.00 78.06 123 GLY A N 1
ATOM 1005 C CA . GLY A 1 123 ? -17.596 4.311 11.352 1.00 78.06 123 GLY A CA 1
ATOM 1006 C C . GLY A 1 123 ? -16.282 4.298 12.151 1.00 78.06 123 GLY A C 1
ATOM 1007 O O . GLY A 1 123 ? -16.106 5.124 13.042 1.00 78.06 123 GLY A O 1
ATOM 1008 N N . ASN A 1 124 ? -15.342 3.392 11.848 1.00 78.44 124 ASN A N 1
ATOM 1009 C CA . ASN A 1 124 ? -14.006 3.359 12.466 1.00 78.44 124 ASN A CA 1
ATOM 1010 C C . ASN A 1 124 ? -12.884 3.777 11.494 1.00 78.44 124 ASN A C 1
ATOM 1012 O O . ASN A 1 124 ? -11.708 3.627 11.830 1.00 78.44 124 ASN A O 1
ATOM 1016 N N . GLY A 1 125 ? -13.219 4.314 10.316 1.00 81.00 125 GLY A N 1
ATOM 1017 C CA . GLY A 1 125 ? -12.288 4.536 9.207 1.00 81.00 125 GLY A CA 1
ATOM 1018 C C . GLY A 1 125 ? -11.054 5.367 9.543 1.00 81.00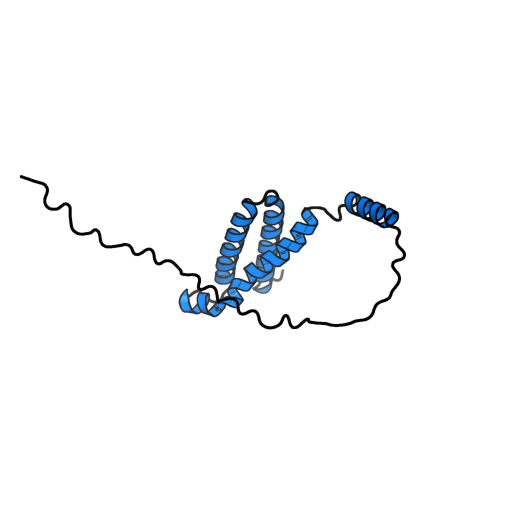 125 GLY A C 1
ATOM 1019 O O . GLY A 1 125 ? -9.985 5.112 9.007 1.00 81.00 125 GLY A O 1
ATOM 1020 N N . LYS A 1 126 ? -11.154 6.314 10.485 1.00 86.12 126 LYS A N 1
ATOM 1021 C CA . LYS A 1 126 ? -10.033 7.192 10.867 1.00 86.12 126 LYS A CA 1
ATOM 1022 C C . LYS A 1 126 ? -8.791 6.418 11.325 1.00 86.12 126 LYS A C 1
ATOM 1024 O O . LYS A 1 126 ? -7.686 6.788 10.948 1.00 86.12 126 LYS A O 1
ATOM 1029 N N . ILE A 1 127 ? -8.971 5.360 12.121 1.00 88.38 127 ILE A N 1
ATOM 1030 C CA . ILE A 1 127 ? -7.849 4.554 12.629 1.00 88.38 127 ILE A CA 1
ATOM 1031 C C . ILE A 1 127 ? -7.212 3.775 11.474 1.00 88.38 127 ILE A C 1
ATOM 1033 O O . ILE A 1 127 ? -6.000 3.804 11.310 1.00 88.38 127 ILE A O 1
ATOM 1037 N N . TYR A 1 128 ? -8.033 3.147 10.628 1.00 88.38 128 TYR A N 1
ATOM 1038 C CA . TYR A 1 128 ? -7.552 2.403 9.462 1.00 88.38 128 TYR A CA 1
ATOM 1039 C C . TYR A 1 128 ? -6.824 3.302 8.462 1.00 88.38 128 TYR A C 1
ATOM 1041 O O . TYR A 1 128 ? -5.776 2.920 7.958 1.00 88.38 128 TYR A O 1
ATOM 1049 N N . ILE A 1 129 ? -7.348 4.504 8.207 1.00 90.19 129 ILE A N 1
ATOM 1050 C CA . ILE A 1 129 ? -6.725 5.495 7.325 1.00 90.19 129 ILE A CA 1
ATOM 1051 C C . ILE A 1 129 ? -5.367 5.929 7.883 1.00 90.19 129 ILE A C 1
ATOM 1053 O O . ILE A 1 129 ? -4.411 6.006 7.119 1.00 90.19 129 ILE A O 1
ATOM 1057 N N . GLN A 1 130 ? -5.256 6.173 9.193 1.00 90.50 130 GLN A N 1
ATOM 1058 C CA . GLN A 1 130 ? -3.980 6.552 9.805 1.00 90.50 130 GLN A CA 1
ATOM 1059 C C . GLN A 1 130 ? -2.924 5.453 9.632 1.00 90.50 130 GLN A C 1
ATOM 1061 O O . GLN A 1 130 ? -1.826 5.732 9.161 1.00 90.50 130 GLN A O 1
ATOM 1066 N N . GLU A 1 131 ? -3.270 4.206 9.961 1.00 91.12 131 GLU A N 1
ATOM 1067 C CA . GLU A 1 131 ? -2.362 3.061 9.811 1.00 91.12 131 GLU A CA 1
ATOM 1068 C C . GLU A 1 131 ? -1.990 2.806 8.342 1.00 91.12 131 GLU A C 1
ATOM 1070 O O . GLU A 1 131 ? -0.842 2.496 8.030 1.00 91.12 131 GLU A O 1
ATOM 1075 N N . LEU A 1 132 ? -2.945 2.969 7.422 1.00 91.88 132 LEU A N 1
ATOM 1076 C CA . LEU A 1 132 ? -2.724 2.822 5.984 1.00 91.88 132 LEU A CA 1
ATOM 1077 C C . LEU A 1 132 ? -1.731 3.863 5.451 1.00 91.88 132 LEU A C 1
ATOM 1079 O O . LEU A 1 132 ? -0.821 3.520 4.699 1.00 91.88 132 LEU A O 1
ATOM 1083 N N . VAL A 1 133 ? -1.904 5.128 5.840 1.00 91.81 133 VAL A N 1
ATOM 1084 C CA . VAL A 1 133 ? -1.031 6.228 5.412 1.00 91.81 133 VAL A CA 1
ATOM 1085 C C . VAL A 1 133 ? 0.370 6.063 5.993 1.00 91.81 133 VAL A C 1
ATOM 1087 O O . VAL A 1 133 ? 1.338 6.198 5.249 1.00 91.81 133 VAL A O 1
ATOM 1090 N N . ASN A 1 134 ? 0.487 5.708 7.277 1.00 92.88 134 ASN A N 1
ATOM 1091 C CA . ASN A 1 134 ? 1.782 5.409 7.893 1.00 92.88 134 ASN A CA 1
ATOM 1092 C C . ASN A 1 134 ? 2.524 4.329 7.093 1.00 92.88 134 ASN A C 1
ATOM 1094 O O . ASN A 1 134 ? 3.683 4.509 6.733 1.00 92.88 134 ASN A O 1
ATOM 1098 N N . ARG A 1 135 ? 1.827 3.246 6.727 1.00 91.31 135 ARG A N 1
ATOM 1099 C CA . ARG A 1 135 ? 2.424 2.144 5.970 1.00 91.31 135 ARG A CA 1
ATOM 1100 C C . ARG A 1 135 ? 2.857 2.537 4.558 1.00 91.31 135 ARG A C 1
ATOM 1102 O O . ARG A 1 135 ? 3.881 2.058 4.081 1.00 91.31 135 ARG A O 1
ATOM 1109 N N . PHE A 1 136 ? 2.084 3.395 3.895 1.00 93.25 136 PHE A N 1
ATOM 1110 C CA . PHE A 1 136 ? 2.442 3.928 2.583 1.00 93.25 136 PHE A CA 1
ATOM 1111 C C . PHE A 1 136 ? 3.733 4.752 2.633 1.00 93.25 136 PHE A C 1
ATOM 1113 O O . PHE A 1 136 ? 4.589 4.583 1.767 1.00 93.25 136 PHE A O 1
ATOM 1120 N N . PHE A 1 137 ? 3.890 5.605 3.649 1.00 92.38 137 PHE A N 1
ATOM 1121 C CA . PHE A 1 137 ? 5.119 6.377 3.829 1.00 92.38 137 PHE A CA 1
ATOM 1122 C C . PHE A 1 137 ? 6.313 5.492 4.190 1.00 92.38 137 PHE A C 1
ATOM 1124 O O . PHE A 1 137 ? 7.368 5.677 3.594 1.00 92.38 137 PHE A O 1
ATOM 1131 N N . GLU A 1 138 ? 6.143 4.494 5.064 1.00 92.44 138 GLU A N 1
ATOM 1132 C CA . GLU A 1 138 ? 7.196 3.509 5.367 1.00 92.44 138 GLU A CA 1
ATOM 1133 C C . GLU A 1 138 ? 7.721 2.823 4.093 1.00 92.44 138 GLU A C 1
ATOM 1135 O O . GLU A 1 138 ? 8.928 2.775 3.875 1.00 92.44 138 GLU A O 1
ATOM 1140 N N . ASP A 1 139 ? 6.836 2.339 3.213 1.00 91.94 139 ASP A N 1
ATOM 1141 C CA . ASP A 1 139 ? 7.258 1.664 1.974 1.00 91.94 139 ASP A CA 1
ATOM 1142 C C . ASP A 1 139 ? 7.913 2.632 0.978 1.00 91.94 139 ASP A C 1
ATOM 1144 O O . ASP A 1 139 ? 8.870 2.282 0.284 1.00 91.94 139 ASP A O 1
ATOM 1148 N N . ALA A 1 140 ? 7.423 3.873 0.912 1.00 91.12 140 ALA A N 1
ATOM 1149 C CA . ALA A 1 140 ? 8.039 4.908 0.094 1.00 91.12 140 ALA A CA 1
ATOM 1150 C C . ALA A 1 140 ? 9.452 5.243 0.597 1.00 91.12 140 ALA A C 1
ATOM 1152 O O . ALA A 1 140 ? 10.381 5.306 -0.207 1.00 91.12 140 ALA A O 1
ATOM 1153 N N . GLU A 1 141 ? 9.636 5.406 1.909 1.00 91.19 141 GLU A N 1
ATOM 1154 C CA . GLU A 1 141 ? 10.940 5.640 2.534 1.00 91.19 141 GLU A CA 1
ATOM 1155 C C . GLU A 1 141 ? 11.894 4.464 2.326 1.00 91.19 141 GLU A C 1
ATOM 1157 O O . GLU A 1 141 ? 13.054 4.678 1.972 1.00 91.19 141 GLU A O 1
ATOM 1162 N N . ASP A 1 142 ? 11.422 3.229 2.496 1.00 90.56 142 ASP A N 1
ATOM 1163 C CA . ASP A 1 142 ? 12.224 2.022 2.287 1.00 90.56 142 ASP A CA 1
ATOM 1164 C C . ASP A 1 142 ? 12.704 1.917 0.835 1.00 90.56 142 ASP A C 1
ATOM 1166 O O . ASP A 1 142 ? 13.881 1.635 0.576 1.00 90.56 142 ASP A O 1
ATOM 1170 N N . ARG A 1 143 ? 11.834 2.227 -0.130 1.00 87.81 143 ARG A N 1
ATOM 1171 C CA . ARG A 1 143 ? 12.193 2.257 -1.553 1.00 87.81 143 ARG A CA 1
ATOM 1172 C C . ARG A 1 143 ? 13.145 3.402 -1.884 1.00 87.81 143 ARG A C 1
ATOM 1174 O O . ARG A 1 143 ? 14.125 3.162 -2.585 1.00 87.81 143 ARG A O 1
ATOM 1181 N N . ILE A 1 144 ? 12.939 4.601 -1.341 1.00 87.38 144 ILE A N 1
ATOM 1182 C CA . ILE A 1 144 ? 13.870 5.731 -1.509 1.00 87.38 144 ILE A CA 1
ATOM 1183 C C . ILE A 1 144 ? 15.245 5.378 -0.931 1.00 87.38 144 ILE A C 1
ATOM 1185 O O . ILE A 1 144 ? 16.262 5.578 -1.596 1.00 87.38 144 ILE A O 1
ATOM 1189 N N . ARG A 1 145 ? 15.287 4.777 0.263 1.00 87.31 145 ARG A N 1
ATOM 1190 C CA . ARG A 1 145 ? 16.527 4.317 0.901 1.00 87.31 145 ARG A CA 1
ATOM 1191 C C . ARG A 1 14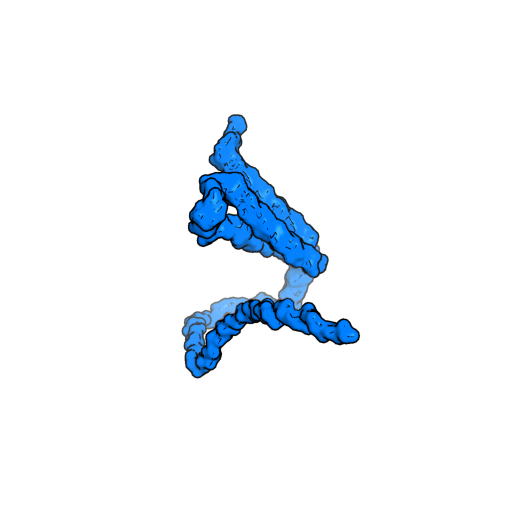5 ? 17.240 3.280 0.038 1.00 87.31 145 ARG A C 1
ATOM 1193 O O . ARG A 1 145 ? 18.449 3.375 -0.146 1.00 87.31 145 ARG A O 1
ATOM 1200 N N . SER A 1 146 ? 16.491 2.347 -0.554 1.00 82.06 146 SER A N 1
ATOM 1201 C CA . SER A 1 146 ? 17.043 1.350 -1.480 1.00 82.06 146 SER A CA 1
ATOM 1202 C C . SER A 1 146 ? 17.597 1.952 -2.781 1.00 82.06 146 SER A C 1
ATOM 1204 O O . SER A 1 146 ? 18.481 1.358 -3.390 1.00 82.06 146 SER A O 1
ATOM 1206 N N . HIS A 1 147 ? 17.094 3.116 -3.211 1.00 71.94 147 HIS A N 1
ATOM 1207 C CA . HIS A 1 147 ? 17.464 3.771 -4.472 1.00 71.94 147 HIS A CA 1
ATOM 1208 C C . HIS A 1 147 ? 18.563 4.839 -4.331 1.00 71.94 147 HIS A C 1
ATOM 1210 O O . HIS A 1 147 ? 19.067 5.303 -5.352 1.00 71.94 147 HIS A O 1
ATOM 1216 N N . GLY A 1 148 ? 19.001 5.182 -3.111 1.00 64.75 148 GLY A N 1
ATOM 1217 C CA . GLY A 1 148 ? 20.307 5.821 -2.916 1.00 64.75 148 GLY A CA 1
ATOM 1218 C C . GLY A 1 148 ? 20.369 7.011 -1.966 1.00 64.75 148 GLY A C 1
ATOM 1219 O O . GLY A 1 148 ? 20.643 8.119 -2.413 1.00 64.75 148 GLY A O 1
ATOM 1220 N N . VAL A 1 149 ? 20.288 6.756 -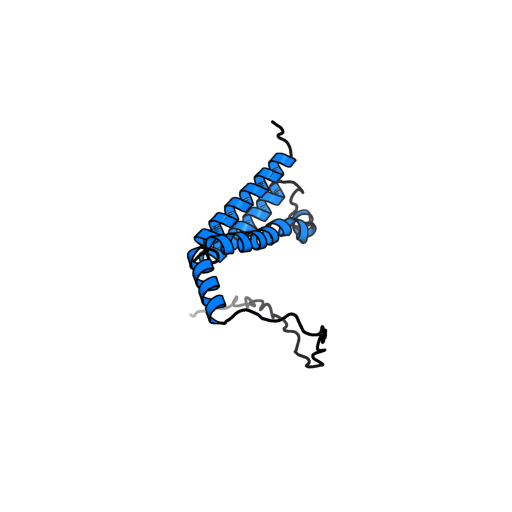0.656 1.00 54.22 149 VAL A N 1
ATOM 1221 C CA . VAL A 1 149 ? 21.060 7.518 0.346 1.00 54.22 149 VAL A CA 1
ATOM 1222 C C . VAL A 1 149 ? 21.458 6.561 1.476 1.00 54.22 149 VAL A C 1
ATOM 1224 O O . VAL A 1 149 ? 20.672 6.292 2.383 1.00 54.22 149 VAL A O 1
ATOM 1227 N N . ASN A 1 150 ? 22.680 6.028 1.412 1.00 49.81 150 ASN A N 1
ATOM 1228 C CA . ASN A 1 150 ? 23.384 5.608 2.623 1.00 49.81 150 ASN A CA 1
ATOM 1229 C C . ASN A 1 150 ? 23.984 6.875 3.253 1.00 49.81 150 ASN A C 1
ATOM 1231 O O . ASN A 1 150 ? 24.426 7.756 2.515 1.00 49.81 150 ASN A O 1
ATOM 1235 N N . SER A 1 151 ? 23.906 6.964 4.584 1.00 47.16 151 SER A N 1
ATOM 1236 C CA . SER A 1 151 ? 24.373 8.095 5.400 1.00 47.16 151 SER A CA 1
ATOM 1237 C C . SER A 1 151 ? 25.815 8.516 5.128 1.00 47.16 151 SER A C 1
ATOM 1239 O O . SER A 1 151 ? 26.624 7.658 4.715 1.00 47.16 151 SER A O 1
#

Foldseek 3Di:
DDDPDPDPDPDDPPPPPPPPPDPDDDDDDPPPPPPDDDDDDDDPDDPVNVVVVVVVCVVVCVVPPLVVLLVVLVVLLVVLLCPCVVCVCCCCPVVVDDPDLVSSLVSSVVSLVVVLVVLVVPPSSVSNNVSNVVVSVVVSVVVVVVVDDDD

Radius of gyration: 26.95 Å; Cα contacts (8 Å, |Δi|>4): 65; chains: 1; bounding box: 72×66×73 Å

pLDDT: mean 72.21, std 19.71, range [34.12, 94.75]

Secondary structure (DSSP, 8-state):
-----S-S-------------PPPP---------------S-----HHHHHHHHHHHHHTTTT-HHHHHHHHHHHHHHHHHHHHHHTHHIIIIIS---SSHHHHHHHHHHHHHHHHHHHHTSTTHHHHHHHHHHHHHHHHHHHHHHHH---

Sequence (151 aa):
MSNLTKRIISSQIKRTSYTFLQPRIVPATLRLYSTEKEQDQQEKYSPTTKKIVYGLAKAMGYYSKTSTAIRASRTLYAECANQMELNKDFYVKECNLPDNFQSWFSVTQIHVWMLMVHLRAEGNGKIYIQELVNRFFEDAEDRIRSHGVNS

Nearest PDB structures (foldseek):
  1nwm-assembly1_X  TM=3.060E-01  e=4.507E+00  Homo sapiens
  1s94-assembly2_B  TM=3.076E-01  e=7.953E+00  Doryteuthis pealeii

Solvent-accessible surface area (backbone atoms only — not comparable to full-atom values): 9526 Å² total; per-residue (Å²): 141,77,96,77,78,90,68,86,85,88,74,76,83,72,77,80,71,82,74,78,78,73,81,78,88,74,96,73,74,89,74,73,84,77,74,84,73,83,88,85,83,79,88,89,67,55,77,66,55,54,50,52,52,52,50,49,40,52,74,70,46,75,74,33,70,64,63,55,28,52,58,50,26,52,57,57,45,49,58,33,60,42,47,54,71,77,42,36,64,51,45,40,67,74,66,63,39,65,99,47,70,68,46,50,48,56,55,30,50,52,44,50,48,55,50,43,59,57,36,62,78,40,98,65,19,70,60,35,42,50,48,36,52,53,50,52,51,52,54,50,50,54,52,50,46,74,73,72,61,81,132

InterPro domains:
  IPR007129 Ubiquinol-cytochrome c chaperone, CBP3 [PTHR12184] (27-150)
  IPR021150 Ubiquinol-cytochrome c chaperone [PF03981] (94-150)